Protein AF-A0A3C0UG74-F1 (afdb_monomer_lite)

pLDDT: mean 77.61, std 18.74, range [31.56, 97.44]

Radius of gyration: 21.53 Å; chains: 1; bounding box: 49×61×57 Å

Sequence (161 aa):
MKISTVIVLLLIVCTFPVYAVTPINEAVIKDAQTYGTAHNQMDVAEFLAPWTAYEEKAAKITDSAEKAYLYTPYLLIAVDAREKSQAKKPVKVGDSEKILSDYAGYLSFSVTLYGDTPQFADKISAVIKQGNKDIFARDLNSAAAERISAAGNSNKPLYMT

Secondary structure (DSSP, 8-state):
-HHHHHHHHHHHHTTS---S-PPP-HHHHHHHHHHHHHTTTS-HHHHHGGGEEEPTT-SS--TTS-EEEEE-HHHHHHHHHHHHHHTTPPP-HHHHHHHHHHTTT--EEEEE---SSTTGGGG---EEEETTEEEE-S----TT-------S--S--S---

Foldseek 3Di:
DVVVVVVVVVVVVVPDPPPPDDPDDLVLLVVLLVLLLVCLVPDPCVSQVVQKDFDPPPPDPDPQTKIKGWDDLSNQSSPVSSVCNNVVHDRDSVVSVVSCVVCPPHTDMDTDDDDPDPCPVVPDFDWDDDPPDTHGDPDPPVPPPPVPPPDDDPDDPPPDD

Structure (mmCIF, N/CA/C/O backbone):
data_AF-A0A3C0UG74-F1
#
_entry.id   AF-A0A3C0UG74-F1
#
loop_
_atom_site.group_PDB
_atom_site.id
_atom_site.type_symbol
_atom_site.label_atom_id
_atom_site.label_alt_id
_atom_site.label_comp_id
_atom_site.label_asym_id
_atom_site.label_entity_id
_atom_site.label_seq_id
_atom_site.pdbx_PDB_ins_code
_atom_site.Cartn_x
_atom_site.Cartn_y
_atom_site.Cartn_z
_atom_site.occupancy
_atom_site.B_iso_or_equiv
_atom_site.auth_seq_id
_atom_site.auth_comp_id
_atom_site.auth_asym_id
_atom_site.auth_atom_id
_atom_site.pdbx_PDB_model_num
ATOM 1 N N . MET A 1 1 ? 8.383 -39.532 30.932 1.00 57.81 1 MET A N 1
ATOM 2 C CA . MET A 1 1 ? 7.034 -39.014 30.594 1.00 57.81 1 MET A CA 1
ATOM 3 C C . MET A 1 1 ? 7.007 -37.530 30.220 1.00 57.81 1 MET A C 1
ATOM 5 O O . MET A 1 1 ? 6.343 -37.219 29.252 1.00 57.81 1 MET A O 1
ATOM 9 N N . LYS A 1 2 ? 7.750 -36.623 30.879 1.00 66.88 2 LYS A N 1
ATOM 10 C CA . LYS A 1 2 ? 7.650 -35.163 30.635 1.00 66.88 2 LYS A CA 1
ATOM 11 C C . LYS A 1 2 ? 8.049 -34.689 29.222 1.00 66.88 2 LYS A C 1
ATOM 13 O O . LYS A 1 2 ? 7.384 -33.828 28.670 1.00 66.88 2 LYS A O 1
ATOM 18 N N . ILE A 1 3 ? 9.089 -35.270 28.617 1.00 77.19 3 ILE A N 1
ATOM 19 C CA . ILE A 1 3 ? 9.592 -34.840 27.293 1.00 77.19 3 ILE A CA 1
ATOM 20 C C . ILE A 1 3 ? 8.645 -35.264 26.163 1.00 77.19 3 ILE A C 1
ATOM 22 O O . ILE A 1 3 ? 8.379 -34.496 25.246 1.00 77.19 3 ILE A O 1
ATOM 26 N N . SER A 1 4 ? 8.081 -36.469 26.258 1.00 76.12 4 SER A N 1
ATOM 27 C CA . SER A 1 4 ? 7.169 -36.998 25.240 1.00 76.12 4 SER A CA 1
ATOM 28 C C . SER A 1 4 ? 5.865 -36.191 25.177 1.00 76.12 4 SER A C 1
ATOM 30 O O . SER A 1 4 ? 5.382 -35.903 24.089 1.00 76.12 4 SER A O 1
ATOM 32 N N . THR A 1 5 ? 5.361 -35.708 26.319 1.00 81.50 5 THR A N 1
ATOM 33 C CA . THR A 1 5 ? 4.197 -34.808 26.366 1.00 81.50 5 THR A CA 1
ATOM 34 C C . THR A 1 5 ? 4.482 -33.446 25.725 1.00 81.50 5 THR A C 1
ATOM 36 O O . THR A 1 5 ? 3.631 -32.928 25.012 1.00 81.50 5 THR A O 1
ATOM 39 N N . VAL A 1 6 ? 5.683 -32.886 25.917 1.00 83.62 6 VAL A N 1
ATOM 40 C CA . VAL A 1 6 ? 6.087 -31.607 25.300 1.00 83.62 6 VAL A CA 1
ATOM 41 C C . VAL A 1 6 ? 6.221 -31.737 23.781 1.00 83.62 6 VAL A C 1
ATOM 43 O O . VAL A 1 6 ? 5.768 -30.858 23.055 1.00 83.62 6 VAL A O 1
ATOM 46 N N . ILE A 1 7 ? 6.779 -32.848 23.290 1.00 85.50 7 ILE A N 1
ATOM 47 C CA . ILE A 1 7 ? 6.923 -33.110 21.849 1.00 85.50 7 ILE A CA 1
ATOM 48 C C . ILE A 1 7 ? 5.554 -33.257 21.177 1.00 85.50 7 ILE A C 1
ATOM 50 O O . ILE A 1 7 ? 5.331 -32.688 20.111 1.00 85.50 7 ILE A O 1
ATOM 54 N N . VAL A 1 8 ? 4.621 -33.973 21.812 1.00 84.75 8 VAL A N 1
ATOM 55 C CA . VAL A 1 8 ? 3.249 -34.118 21.299 1.00 84.75 8 VAL A CA 1
ATOM 56 C C . VAL A 1 8 ? 2.523 -32.770 21.287 1.00 84.75 8 VAL A C 1
ATOM 58 O O . VAL A 1 8 ? 1.864 -32.449 20.303 1.00 84.75 8 VAL A O 1
ATOM 61 N N . LEU A 1 9 ? 2.690 -31.946 22.328 1.00 82.81 9 LEU A N 1
ATOM 62 C CA . LEU A 1 9 ? 2.105 -30.603 22.373 1.00 82.81 9 LEU A CA 1
ATOM 63 C C . LEU A 1 9 ? 2.667 -29.698 21.260 1.00 82.81 9 LEU A C 1
ATOM 65 O O . LEU A 1 9 ? 1.908 -28.990 20.605 1.00 82.81 9 LEU A O 1
ATOM 69 N N . LEU A 1 10 ? 3.979 -29.757 21.011 1.00 82.00 10 LEU A N 1
ATOM 70 C CA . LEU A 1 10 ? 4.646 -28.983 19.961 1.00 82.00 10 LEU A CA 1
ATOM 71 C C . LEU A 1 10 ? 4.169 -29.399 18.560 1.00 82.00 10 LEU A C 1
ATOM 73 O O . LEU A 1 10 ? 3.851 -28.542 17.741 1.00 82.00 10 LEU A O 1
ATOM 77 N N . LEU A 1 11 ? 4.051 -30.706 18.306 1.00 81.06 11 LEU A N 1
ATOM 78 C CA . LEU A 1 11 ? 3.531 -31.244 17.045 1.00 81.06 11 LEU A CA 1
ATOM 79 C C . LEU A 1 11 ? 2.089 -30.801 16.779 1.00 81.06 11 LEU A C 1
ATOM 81 O O . LEU A 1 11 ? 1.765 -30.454 15.648 1.00 81.06 11 LEU A O 1
ATOM 85 N N . ILE A 1 12 ? 1.243 -30.748 17.812 1.00 80.19 12 ILE A N 1
ATOM 86 C CA . ILE A 1 12 ? -0.136 -30.259 17.682 1.00 80.19 12 ILE A CA 1
ATOM 87 C C . ILE A 1 12 ? -0.142 -28.772 17.295 1.00 80.19 12 ILE A C 1
ATOM 89 O O . ILE A 1 12 ? -0.834 -28.395 16.351 1.00 80.19 12 ILE A O 1
ATOM 93 N N . VAL A 1 13 ? 0.682 -27.937 17.939 1.00 75.88 13 VAL A N 1
ATOM 94 C CA . VAL A 1 13 ? 0.769 -26.496 17.628 1.00 75.88 13 VAL A CA 1
ATOM 95 C C . VAL A 1 13 ? 1.290 -26.242 16.205 1.00 75.88 13 VAL A C 1
ATOM 97 O O . VAL A 1 13 ? 0.803 -25.336 15.533 1.00 75.88 13 VAL A O 1
ATOM 100 N N . CYS A 1 14 ? 2.206 -27.072 15.698 1.00 72.69 14 CYS A N 1
ATOM 101 C CA . CYS A 1 14 ? 2.751 -26.950 14.340 1.00 72.69 14 CYS A CA 1
ATOM 102 C C . CYS A 1 14 ? 1.798 -27.401 13.215 1.00 72.69 14 CYS A C 1
ATOM 104 O O . CYS A 1 14 ? 2.123 -27.204 12.047 1.00 72.69 14 CYS A O 1
ATOM 106 N N . THR A 1 15 ? 0.648 -28.009 13.534 1.00 74.06 15 THR A N 1
ATOM 107 C CA . THR A 1 15 ? -0.313 -28.508 12.526 1.00 74.06 15 THR A CA 1
ATOM 108 C C . THR A 1 15 ? -1.518 -27.600 12.299 1.00 74.06 15 THR A C 1
ATOM 110 O O . THR A 1 15 ? -2.303 -27.856 11.386 1.00 74.06 15 THR A O 1
ATOM 113 N N . PHE A 1 16 ? -1.680 -26.531 13.087 1.00 67.06 16 PHE A N 1
ATOM 114 C CA . PHE A 1 16 ? -2.776 -25.597 12.854 1.00 67.06 16 PHE A CA 1
ATOM 115 C C . PHE A 1 16 ? -2.534 -24.811 11.560 1.00 67.06 16 PHE A C 1
ATOM 117 O O . PHE A 1 16 ? -1.477 -24.190 11.417 1.00 67.06 16 PHE A O 1
ATOM 124 N N . PRO A 1 17 ? -3.498 -24.795 10.620 1.00 57.47 17 PRO A N 1
ATOM 125 C CA . PRO A 1 17 ? -3.407 -23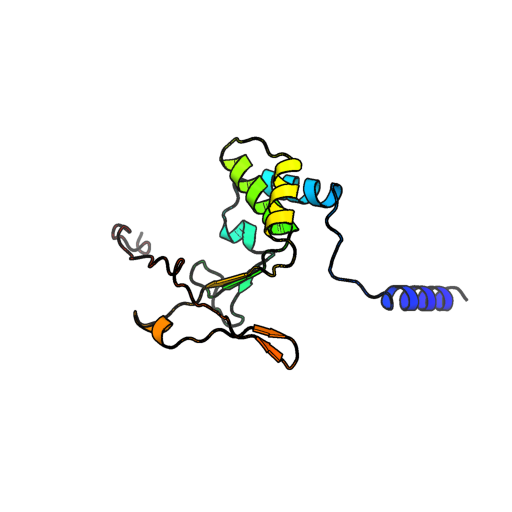.926 9.462 1.00 57.47 17 PRO A CA 1
ATOM 126 C C . PRO A 1 17 ? -3.407 -22.475 9.948 1.00 57.47 17 PRO A C 1
ATOM 128 O O . PRO A 1 17 ? -4.413 -21.966 10.444 1.00 57.47 17 PRO A O 1
ATOM 131 N N . VAL A 1 18 ? -2.266 -21.801 9.813 1.00 54.06 18 VAL A N 1
ATOM 132 C CA . VAL A 1 18 ? -2.198 -20.345 9.919 1.00 54.06 18 VAL A CA 1
ATOM 133 C C . VAL A 1 18 ? -2.853 -19.798 8.662 1.00 54.06 18 VAL A C 1
ATOM 135 O O . VAL A 1 18 ? -2.254 -19.752 7.588 1.00 54.06 18 VAL A O 1
ATOM 138 N N . TYR A 1 19 ? -4.120 -19.415 8.779 1.00 49.75 19 TYR A N 1
ATOM 139 C CA . TYR A 1 19 ? -4.751 -18.601 7.756 1.00 49.75 19 TYR A CA 1
ATOM 140 C C . TYR A 1 19 ? -4.086 -17.225 7.795 1.00 49.75 19 TYR A C 1
ATOM 142 O O . TYR A 1 19 ? -4.219 -16.490 8.769 1.00 49.75 19 TYR A O 1
ATOM 150 N N . ALA A 1 20 ? -3.374 -16.866 6.727 1.00 53.78 20 ALA A N 1
ATOM 151 C CA . ALA A 1 20 ? -2.719 -15.564 6.574 1.00 53.78 20 ALA A CA 1
ATOM 152 C C . ALA A 1 20 ? -3.711 -14.396 6.368 1.00 53.78 20 ALA A C 1
ATOM 154 O O . ALA A 1 20 ? -3.316 -13.303 5.973 1.00 53.78 20 ALA A O 1
ATOM 155 N N . VAL A 1 21 ? -5.006 -14.621 6.608 1.00 55.06 21 VAL A N 1
ATOM 156 C CA . VAL A 1 21 ? -6.061 -13.621 6.458 1.00 55.06 21 VAL A CA 1
ATOM 157 C C . VAL A 1 21 ? -6.658 -13.385 7.835 1.00 55.06 21 VAL A C 1
ATOM 159 O O . VAL A 1 21 ? -7.547 -14.109 8.281 1.00 55.06 21 VAL A O 1
ATOM 162 N N . THR A 1 22 ? -6.121 -12.394 8.544 1.00 56.72 22 THR A N 1
ATOM 163 C CA . THR A 1 22 ? -6.740 -11.935 9.788 1.00 56.72 22 THR A CA 1
ATOM 164 C C . THR A 1 22 ? -8.053 -11.231 9.419 1.00 56.72 22 THR A C 1
ATOM 166 O O . THR A 1 22 ? -8.079 -10.445 8.464 1.00 56.72 22 THR A O 1
ATOM 169 N N . PRO A 1 23 ? -9.171 -11.528 10.102 1.00 68.44 23 PRO A N 1
ATOM 170 C CA . PRO A 1 23 ? -10.401 -10.788 9.883 1.00 68.44 23 PRO A CA 1
ATOM 171 C C . PRO A 1 23 ? -10.186 -9.338 10.320 1.00 68.44 23 PRO A C 1
ATOM 173 O O . PRO A 1 23 ? -9.780 -9.074 11.454 1.00 68.44 23 PRO A O 1
ATOM 176 N N . ILE A 1 24 ? -10.477 -8.394 9.424 1.00 79.12 24 ILE A N 1
ATOM 177 C CA . ILE A 1 24 ? -10.421 -6.973 9.756 1.00 79.12 24 ILE A CA 1
ATOM 178 C C . ILE A 1 24 ? -11.548 -6.661 10.736 1.00 79.12 24 ILE A C 1
ATOM 180 O O . ILE A 1 24 ? -12.727 -6.811 10.426 1.00 79.12 24 ILE A O 1
ATOM 184 N N . ASN A 1 25 ? -11.161 -6.256 11.940 1.00 86.88 25 ASN A N 1
ATOM 185 C CA . ASN A 1 25 ? -12.052 -5.851 13.018 1.00 86.88 25 ASN A CA 1
ATOM 186 C C . ASN A 1 25 ? -11.601 -4.496 13.579 1.00 86.88 25 ASN A C 1
ATOM 188 O O . ASN A 1 25 ? -10.545 -3.980 13.212 1.00 86.88 25 ASN A O 1
ATOM 192 N N . GLU A 1 26 ? -12.385 -3.924 14.491 1.00 89.69 26 GLU A N 1
ATOM 193 C CA . GLU A 1 26 ? -12.109 -2.597 15.054 1.00 89.69 26 GLU A CA 1
ATOM 194 C C . GLU A 1 26 ? -10.717 -2.486 15.703 1.00 89.69 26 GLU A C 1
ATOM 196 O O . GLU A 1 26 ? -10.069 -1.446 15.595 1.00 89.69 26 GLU A O 1
ATOM 201 N N . ALA A 1 27 ? -10.223 -3.553 16.340 1.00 90.94 27 ALA A N 1
ATOM 202 C CA . ALA A 1 27 ? -8.894 -3.552 16.948 1.00 90.94 27 ALA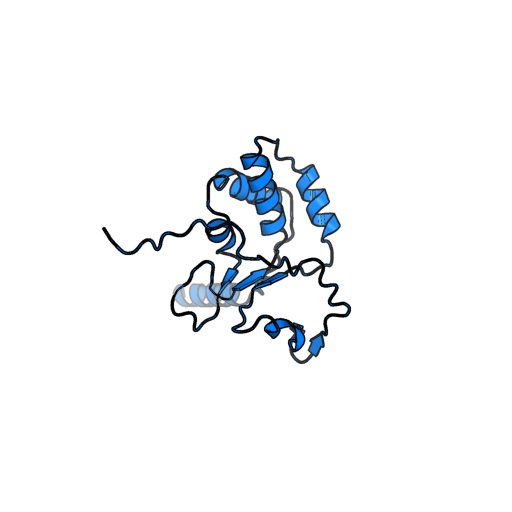 A CA 1
ATOM 203 C C . ALA A 1 27 ? -7.790 -3.446 15.885 1.00 90.94 27 ALA A C 1
ATOM 205 O O . ALA A 1 27 ? -6.884 -2.631 16.034 1.00 90.94 27 ALA A O 1
ATOM 206 N N . VAL A 1 28 ? -7.904 -4.201 14.787 1.00 90.62 28 VAL A N 1
ATOM 207 C CA . VAL A 1 28 ? -6.966 -4.122 13.653 1.00 90.62 28 VAL A CA 1
ATOM 208 C C . VAL A 1 28 ? -7.039 -2.754 12.971 1.00 90.62 28 VAL A C 1
ATOM 210 O O . VAL A 1 28 ? -6.008 -2.199 12.604 1.00 90.62 28 VAL A O 1
ATOM 213 N N . ILE A 1 29 ? -8.240 -2.178 12.843 1.00 93.50 29 ILE A N 1
ATOM 214 C CA . ILE A 1 29 ? -8.423 -0.828 12.293 1.00 93.50 29 ILE A CA 1
ATOM 215 C C . ILE A 1 29 ? -7.688 0.203 13.154 1.00 93.50 29 ILE A C 1
ATOM 217 O O . ILE A 1 29 ? -6.916 1.005 12.631 1.00 93.50 29 ILE A O 1
ATOM 221 N N . LYS A 1 30 ? -7.896 0.173 14.475 1.00 94.94 30 LYS A N 1
ATOM 222 C CA . LYS A 1 30 ? -7.234 1.090 15.415 1.00 94.94 30 LYS A CA 1
ATOM 223 C C . LYS A 1 30 ? -5.720 0.916 15.420 1.00 94.94 30 LYS A C 1
ATOM 225 O O . LYS A 1 30 ? -5.000 1.910 15.494 1.00 94.94 30 LYS A O 1
ATOM 230 N N . ASP A 1 31 ? -5.242 -0.320 15.326 1.00 95.50 31 ASP A N 1
ATOM 231 C CA . ASP A 1 31 ? -3.813 -0.610 15.240 1.00 95.50 31 ASP A CA 1
ATOM 232 C C . ASP A 1 31 ? -3.201 -0.021 13.960 1.00 95.50 31 ASP A C 1
ATOM 234 O O . ASP A 1 31 ? -2.251 0.755 14.037 1.00 95.50 31 ASP A O 1
ATOM 238 N N . ALA A 1 32 ? -3.820 -0.258 12.799 1.00 95.38 32 ALA A N 1
ATOM 239 C CA . ALA A 1 32 ? -3.385 0.316 11.526 1.00 95.38 32 ALA A CA 1
ATOM 240 C C . ALA A 1 32 ? -3.397 1.855 11.539 1.00 95.38 32 ALA A C 1
ATOM 242 O O . ALA A 1 32 ? -2.451 2.498 11.079 1.00 95.38 32 ALA A O 1
ATOM 243 N N . GLN A 1 33 ? -4.438 2.463 12.117 1.00 97.25 33 GLN A N 1
ATOM 244 C CA . GLN A 1 33 ? -4.511 3.915 12.297 1.00 97.25 33 GLN A CA 1
ATOM 245 C C . GLN A 1 33 ? -3.391 4.441 13.199 1.00 97.25 33 GLN A C 1
ATOM 247 O O . GLN A 1 33 ? -2.784 5.474 12.900 1.00 97.25 33 GLN A O 1
ATOM 252 N N . THR A 1 34 ? -3.110 3.732 14.294 1.00 97.44 34 THR A N 1
ATOM 253 C CA . THR A 1 34 ? -2.031 4.068 15.231 1.00 97.44 34 THR A CA 1
ATOM 254 C C . THR A 1 34 ? -0.682 3.993 14.531 1.00 97.44 34 THR A C 1
ATOM 256 O O . THR A 1 34 ? 0.094 4.945 14.608 1.00 97.44 34 THR A O 1
ATOM 259 N N . TYR A 1 35 ? -0.436 2.916 13.783 1.00 97.31 35 TYR A N 1
ATOM 260 C CA . TYR A 1 35 ? 0.773 2.743 12.990 1.00 97.31 35 TYR A CA 1
ATOM 261 C C . TYR A 1 35 ? 0.955 3.887 11.985 1.00 97.31 35 TYR A C 1
ATOM 263 O O . TYR A 1 35 ? 1.999 4.538 11.986 1.00 97.31 35 TYR A O 1
ATOM 271 N N . GLY A 1 36 ? -0.069 4.197 11.183 1.00 96.81 36 GLY A N 1
ATOM 272 C CA . GLY A 1 36 ? -0.018 5.294 10.212 1.00 96.81 36 GLY A CA 1
ATOM 273 C C . GLY A 1 36 ? 0.244 6.657 10.856 1.00 96.81 36 GLY A C 1
ATOM 274 O O . GLY A 1 36 ? 1.091 7.425 10.402 1.00 96.81 36 GLY A O 1
ATOM 275 N N . THR A 1 37 ? -0.438 6.938 11.968 1.00 97.31 37 THR A N 1
ATOM 276 C CA . THR A 1 37 ? -0.294 8.200 12.709 1.00 97.31 37 THR A CA 1
ATOM 277 C C . THR A 1 37 ? 1.101 8.347 13.319 1.00 97.31 37 THR A C 1
ATOM 279 O O . THR A 1 37 ? 1.674 9.434 13.251 1.00 97.31 37 THR A O 1
ATOM 282 N N . ALA A 1 38 ? 1.655 7.274 13.892 1.00 97.38 38 ALA A N 1
ATOM 283 C CA . ALA A 1 38 ? 2.973 7.276 14.527 1.00 97.38 38 ALA A CA 1
ATOM 284 C C . ALA A 1 38 ? 4.119 7.482 13.524 1.00 97.38 38 ALA A C 1
ATOM 286 O O . ALA A 1 38 ? 5.133 8.084 13.866 1.00 97.38 38 ALA A O 1
ATOM 287 N N . HIS A 1 39 ? 3.938 7.038 12.278 1.00 97.31 39 HIS A N 1
ATOM 288 C CA . HIS A 1 39 ? 4.937 7.146 11.212 1.00 97.31 39 HIS A CA 1
ATOM 289 C C . HIS A 1 39 ? 4.611 8.267 10.210 1.00 97.31 39 HIS A C 1
ATOM 291 O O . HIS A 1 39 ? 5.057 8.244 9.064 1.00 97.31 39 HIS A O 1
ATOM 297 N N . ASN A 1 40 ? 3.852 9.284 10.630 1.00 95.81 40 ASN A N 1
ATOM 298 C CA . ASN A 1 40 ? 3.442 10.384 9.758 1.00 95.81 40 ASN A CA 1
ATOM 299 C C . ASN A 1 40 ? 4.609 11.238 9.229 1.00 95.81 40 ASN A C 1
ATOM 301 O O . ASN A 1 40 ? 4.432 11.921 8.235 1.00 95.81 40 ASN A O 1
ATOM 305 N N . GLN A 1 41 ? 5.799 11.215 9.829 1.00 95.38 41 GLN A N 1
ATOM 306 C CA . GLN A 1 41 ? 6.969 11.936 9.301 1.00 95.38 41 GLN A CA 1
ATOM 307 C C . GLN A 1 41 ? 7.933 11.035 8.519 1.00 95.38 41 GLN A C 1
ATOM 309 O O . GLN A 1 41 ? 8.897 11.538 7.952 1.00 95.38 41 GLN A O 1
ATOM 314 N N . MET A 1 42 ? 7.695 9.721 8.498 1.00 94.00 42 MET A N 1
ATOM 315 C CA . MET A 1 42 ? 8.532 8.765 7.774 1.00 94.00 42 MET A CA 1
ATOM 316 C C . MET A 1 42 ? 8.426 9.012 6.271 1.00 94.00 42 MET A C 1
ATOM 318 O O . MET A 1 42 ? 7.344 9.363 5.791 1.00 94.00 42 MET A O 1
ATOM 322 N N . ASP A 1 43 ? 9.510 8.813 5.523 1.00 90.69 43 ASP A N 1
ATOM 323 C CA . ASP A 1 43 ? 9.448 8.862 4.063 1.00 90.69 43 ASP A CA 1
ATOM 324 C C . ASP A 1 43 ? 8.464 7.807 3.515 1.00 90.69 43 ASP A C 1
ATOM 326 O O . ASP A 1 43 ? 8.230 6.768 4.133 1.00 90.69 43 ASP A O 1
ATOM 330 N N . VAL A 1 44 ? 7.838 8.078 2.365 1.00 87.56 44 VAL A N 1
ATOM 331 C CA . VAL A 1 44 ? 6.838 7.161 1.791 1.00 87.56 44 VAL A CA 1
ATOM 332 C C . VAL A 1 44 ? 7.462 5.810 1.437 1.00 87.56 44 VAL A C 1
ATOM 334 O O . VAL A 1 44 ? 6.840 4.779 1.693 1.00 87.56 44 VAL A O 1
ATOM 337 N N . ALA A 1 45 ? 8.676 5.787 0.881 1.00 84.56 45 ALA A N 1
ATOM 338 C CA . ALA A 1 45 ? 9.335 4.538 0.516 1.00 84.56 45 ALA A CA 1
ATOM 339 C C . ALA A 1 45 ? 9.667 3.703 1.760 1.00 84.56 45 ALA A C 1
ATOM 341 O O . ALA A 1 45 ? 9.432 2.496 1.766 1.00 84.56 45 ALA A O 1
ATOM 342 N N . GLU A 1 46 ? 10.136 4.348 2.830 1.00 88.56 46 GLU A N 1
ATOM 343 C CA . GLU A 1 46 ? 10.420 3.687 4.108 1.00 88.56 46 GLU A CA 1
ATOM 344 C C . GLU A 1 46 ? 9.140 3.154 4.771 1.00 88.56 46 GLU A C 1
ATOM 346 O O . GLU A 1 46 ? 9.107 2.014 5.234 1.00 88.56 46 GLU A O 1
ATOM 351 N N . PHE A 1 47 ? 8.051 3.925 4.730 1.00 92.75 47 PHE A N 1
ATOM 352 C CA . PHE A 1 47 ? 6.754 3.513 5.270 1.00 92.75 47 PHE A CA 1
ATOM 353 C C . PHE A 1 47 ? 6.169 2.295 4.542 1.00 92.75 47 PHE A C 1
ATOM 355 O O . PHE A 1 47 ? 5.579 1.415 5.167 1.00 92.75 47 PHE A O 1
ATOM 362 N N . LEU A 1 48 ? 6.331 2.230 3.218 1.00 90.50 48 LEU A N 1
ATOM 363 C CA . LEU A 1 48 ? 5.831 1.125 2.397 1.00 90.50 48 LEU A CA 1
ATOM 364 C C . LEU A 1 48 ? 6.767 -0.090 2.375 1.00 90.50 48 LEU A C 1
ATOM 366 O O . LEU A 1 48 ? 6.347 -1.161 1.927 1.00 90.50 48 LEU A O 1
ATOM 370 N N . ALA A 1 49 ? 8.008 0.042 2.852 1.00 87.94 49 ALA A N 1
ATOM 371 C CA . ALA A 1 49 ? 9.028 -1.001 2.765 1.00 87.94 49 ALA A CA 1
ATOM 372 C C . ALA A 1 49 ? 8.567 -2.381 3.285 1.00 87.94 49 ALA A C 1
ATOM 374 O O . ALA A 1 49 ? 8.824 -3.366 2.591 1.00 87.94 49 ALA A O 1
ATOM 375 N N . PRO A 1 50 ? 7.819 -2.508 4.406 1.00 89.38 50 PRO A N 1
ATOM 376 C CA . PRO A 1 50 ? 7.355 -3.815 4.889 1.00 89.38 50 PRO A CA 1
ATOM 377 C C . PRO A 1 50 ? 6.392 -4.543 3.938 1.00 89.38 50 PRO A C 1
ATOM 379 O O . PRO A 1 50 ? 6.247 -5.761 4.023 1.00 89.38 50 PRO A O 1
ATOM 382 N N . TRP A 1 51 ? 5.732 -3.810 3.039 1.00 91.19 51 TRP A N 1
ATOM 383 C CA . TRP A 1 51 ? 4.795 -4.343 2.043 1.00 91.19 51 TRP A CA 1
ATOM 384 C C . TRP A 1 51 ? 5.360 -4.319 0.620 1.00 91.19 51 TRP A C 1
ATOM 386 O O . TRP A 1 51 ? 4.626 -4.598 -0.331 1.00 91.19 51 TRP A O 1
ATOM 396 N N . THR A 1 52 ? 6.644 -3.987 0.474 1.00 88.88 52 THR A N 1
ATOM 397 C CA . THR A 1 52 ? 7.318 -3.850 -0.815 1.00 88.88 52 THR A CA 1
ATOM 398 C C . THR A 1 52 ? 8.271 -5.017 -1.048 1.00 88.88 52 THR A C 1
ATOM 400 O O . THR A 1 52 ? 9.177 -5.278 -0.262 1.00 88.88 52 THR A O 1
ATOM 403 N N . ALA A 1 53 ? 8.081 -5.706 -2.168 1.00 88.06 53 ALA A N 1
ATOM 404 C CA . ALA A 1 53 ? 9.039 -6.638 -2.733 1.00 88.06 53 ALA A CA 1
ATOM 405 C C . ALA A 1 53 ? 9.897 -5.901 -3.766 1.00 88.06 53 ALA A C 1
ATOM 407 O O . ALA A 1 53 ? 9.372 -5.320 -4.717 1.00 88.06 53 ALA A O 1
ATOM 408 N N . TYR A 1 54 ? 11.212 -5.934 -3.582 1.00 86.44 54 TYR A N 1
ATOM 409 C CA . TYR A 1 54 ? 12.175 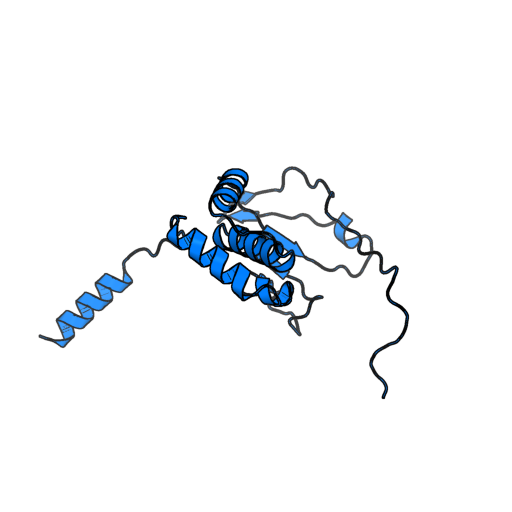-5.395 -4.541 1.00 86.44 54 TYR A CA 1
ATOM 410 C C . TYR A 1 54 ? 12.668 -6.494 -5.480 1.00 86.44 54 TYR A C 1
ATOM 412 O O . TYR A 1 54 ? 12.613 -7.680 -5.141 1.00 86.44 54 TYR A O 1
ATOM 420 N N . GLU A 1 55 ? 13.167 -6.102 -6.650 1.00 82.94 55 GLU A N 1
ATOM 421 C CA . GLU A 1 55 ? 13.880 -7.016 -7.539 1.00 82.94 55 GLU A CA 1
ATOM 422 C C . GLU A 1 55 ? 15.026 -7.716 -6.786 1.00 82.94 55 GLU A C 1
ATOM 424 O O . GLU A 1 55 ? 15.911 -7.073 -6.224 1.00 82.94 55 GLU A O 1
ATOM 429 N N . GLU A 1 56 ? 15.031 -9.051 -6.800 1.00 76.19 56 GLU A N 1
ATOM 430 C CA . GLU A 1 56 ? 16.004 -9.879 -6.069 1.00 76.19 56 GLU A CA 1
ATOM 431 C C . GLU A 1 56 ? 17.459 -9.576 -6.462 1.00 76.19 56 GLU A C 1
ATOM 433 O O . GLU A 1 56 ? 18.373 -9.680 -5.647 1.00 76.19 56 GLU A O 1
ATOM 438 N N . LYS A 1 57 ? 17.674 -9.189 -7.724 1.00 76.19 57 LYS A N 1
ATOM 439 C CA . LYS A 1 57 ? 18.997 -8.907 -8.291 1.00 76.19 57 LYS A CA 1
ATOM 440 C C . LYS A 1 57 ? 19.376 -7.429 -8.241 1.00 76.19 57 LYS A C 1
ATOM 442 O O . LYS A 1 57 ? 20.444 -7.073 -8.746 1.00 76.19 57 LYS A O 1
ATOM 447 N N . ALA A 1 58 ? 18.550 -6.579 -7.629 1.00 74.6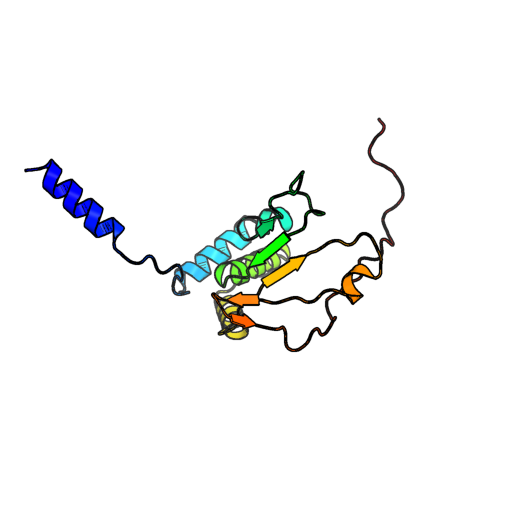9 58 ALA A N 1
ATOM 448 C CA . ALA A 1 58 ? 18.868 -5.169 -7.489 1.00 74.69 58 ALA A CA 1
ATOM 449 C C . ALA A 1 58 ? 20.181 -5.006 -6.711 1.00 74.69 58 ALA A C 1
ATOM 451 O O . ALA A 1 58 ? 20.316 -5.441 -5.568 1.00 74.69 58 ALA A O 1
ATOM 452 N N . ALA A 1 59 ? 21.159 -4.334 -7.322 1.00 73.81 59 ALA A N 1
ATOM 453 C CA . ALA A 1 59 ? 22.453 -4.094 -6.685 1.00 73.81 59 ALA A CA 1
ATOM 454 C C . ALA A 1 59 ? 22.324 -3.250 -5.403 1.00 73.81 59 ALA A C 1
ATOM 456 O O . ALA A 1 59 ? 23.160 -3.357 -4.503 1.00 73.81 59 ALA A O 1
ATOM 457 N N . LYS A 1 60 ? 21.295 -2.393 -5.333 1.00 75.69 60 LYS A N 1
ATOM 458 C CA . LYS A 1 60 ? 20.922 -1.588 -4.166 1.00 75.69 60 LYS A CA 1
ATOM 459 C C . LYS A 1 60 ? 19.410 -1.367 -4.149 1.00 75.69 60 LYS A C 1
ATOM 461 O O . LYS A 1 60 ? 18.812 -1.142 -5.197 1.00 75.69 60 LYS A O 1
ATOM 466 N N . ILE A 1 61 ? 18.825 -1.361 -2.954 1.00 77.75 61 ILE A N 1
ATOM 467 C CA . ILE A 1 61 ? 17.434 -0.956 -2.732 1.00 77.75 61 ILE A CA 1
ATOM 468 C C . ILE A 1 61 ? 17.402 0.576 -2.700 1.00 77.75 61 ILE A C 1
ATOM 470 O O . ILE A 1 61 ? 17.765 1.194 -1.701 1.00 77.75 61 ILE A O 1
ATOM 474 N N . THR A 1 62 ? 17.050 1.184 -3.828 1.00 72.88 62 THR A N 1
ATOM 475 C CA . THR A 1 62 ? 16.912 2.638 -4.002 1.00 72.88 62 THR A CA 1
ATOM 476 C C . THR A 1 62 ? 15.539 2.964 -4.586 1.00 72.88 62 THR A C 1
ATOM 478 O O . THR A 1 62 ? 14.804 2.070 -5.002 1.00 72.88 62 THR A O 1
ATOM 481 N N . ASP A 1 63 ? 15.191 4.249 -4.680 1.00 68.62 63 ASP A N 1
ATOM 482 C CA . ASP A 1 63 ? 13.927 4.672 -5.301 1.00 68.62 63 ASP A CA 1
ATOM 483 C C . ASP A 1 63 ? 13.796 4.262 -6.769 1.00 68.62 63 ASP A C 1
ATOM 485 O O . ASP A 1 63 ? 12.682 4.104 -7.256 1.00 68.62 63 ASP A O 1
ATOM 489 N N . SER A 1 64 ? 14.930 4.063 -7.443 1.00 74.19 64 SER A N 1
ATOM 490 C CA . SER A 1 64 ? 15.041 3.593 -8.824 1.00 74.19 64 SER A CA 1
ATOM 491 C C . SER A 1 64 ? 15.085 2.068 -8.959 1.00 74.19 64 SER A C 1
ATOM 493 O O . SER A 1 64 ? 15.311 1.572 -10.060 1.00 74.19 64 SER A O 1
ATOM 495 N N . ALA A 1 65 ? 14.968 1.322 -7.859 1.00 82.38 65 ALA A N 1
ATOM 496 C CA . ALA A 1 65 ? 14.878 -0.128 -7.921 1.00 82.38 65 ALA A CA 1
ATOM 497 C C . ALA A 1 65 ? 13.473 -0.534 -8.371 1.00 82.38 65 ALA A C 1
ATOM 499 O O . ALA A 1 65 ? 12.470 0.025 -7.913 1.00 82.38 65 ALA A O 1
ATOM 500 N N . GLU A 1 66 ? 13.405 -1.529 -9.250 1.00 86.75 66 GLU A N 1
ATOM 501 C CA . GLU A 1 66 ? 12.135 -2.149 -9.598 1.00 86.75 66 GLU A CA 1
ATOM 502 C C . GLU A 1 66 ? 11.508 -2.767 -8.351 1.00 86.75 66 GLU A C 1
ATOM 504 O O . GLU A 1 66 ? 12.181 -3.385 -7.513 1.00 86.75 66 GLU A O 1
ATOM 509 N N . LYS A 1 67 ? 10.204 -2.549 -8.205 1.00 88.69 67 LYS A N 1
ATOM 510 C CA . LYS A 1 67 ? 9.488 -2.908 -6.987 1.00 88.69 67 LYS A CA 1
ATOM 511 C C . LYS A 1 67 ? 8.031 -3.213 -7.261 1.00 88.69 67 LYS A C 1
ATOM 513 O O . LYS A 1 67 ? 7.415 -2.647 -8.162 1.00 88.69 67 LYS A O 1
ATOM 518 N N . ALA A 1 68 ? 7.476 -4.075 -6.429 1.00 88.62 68 ALA A N 1
ATOM 519 C CA . ALA A 1 68 ? 6.056 -4.351 -6.359 1.00 88.62 68 ALA A CA 1
ATOM 520 C C . ALA A 1 68 ? 5.595 -4.231 -4.910 1.00 88.62 68 ALA A C 1
ATOM 522 O O . ALA A 1 68 ? 6.301 -4.658 -4.002 1.00 88.62 68 ALA A O 1
ATOM 523 N N . TYR A 1 69 ? 4.407 -3.691 -4.673 1.00 88.44 69 TYR A N 1
ATOM 524 C CA . TYR A 1 69 ? 3.815 -3.692 -3.337 1.00 88.44 69 TYR A CA 1
ATOM 525 C C . TYR A 1 69 ? 2.337 -4.049 -3.382 1.00 88.44 69 TYR A C 1
ATOM 527 O O . TYR A 1 69 ? 1.625 -3.759 -4.347 1.00 88.44 69 TYR A O 1
ATOM 535 N N . LEU A 1 70 ? 1.894 -4.715 -2.317 1.00 86.38 70 LEU A N 1
ATOM 536 C CA . LEU A 1 70 ? 0.541 -5.232 -2.172 1.00 86.38 70 LEU A CA 1
ATOM 537 C C . LEU A 1 70 ? -0.252 -4.371 -1.187 1.00 86.38 70 LEU A C 1
ATOM 539 O O . LEU A 1 70 ? 0.124 -4.233 -0.022 1.00 86.38 70 LEU A O 1
ATOM 543 N N . TYR A 1 71 ? -1.398 -3.857 -1.629 1.00 87.50 71 TYR A N 1
ATOM 544 C CA . TYR A 1 71 ? -2.304 -3.107 -0.770 1.00 87.50 71 TYR A CA 1
ATOM 545 C C . TYR A 1 71 ? -3.171 -4.054 0.050 1.00 87.50 71 TYR A C 1
ATOM 547 O O . TYR A 1 71 ? -4.234 -4.508 -0.372 1.00 87.50 71 TYR A O 1
ATOM 555 N N . THR A 1 72 ? -2.701 -4.346 1.259 1.00 89.12 72 THR A N 1
ATOM 556 C CA . THR A 1 72 ? -3.507 -5.040 2.264 1.00 89.12 72 THR A CA 1
ATOM 557 C C . THR A 1 72 ? -4.524 -4.079 2.893 1.00 89.12 72 THR A C 1
ATOM 559 O O . THR A 1 72 ? -4.258 -2.878 2.964 1.00 89.12 72 THR A O 1
ATOM 562 N N . PRO A 1 73 ? -5.656 -4.570 3.427 1.00 90.00 73 PRO A N 1
ATOM 563 C CA . PRO A 1 73 ? -6.590 -3.737 4.186 1.00 90.00 73 PRO A CA 1
ATOM 564 C C . PRO A 1 73 ? -5.929 -2.950 5.328 1.00 90.00 73 PRO A C 1
ATOM 566 O O . PRO A 1 73 ? -6.251 -1.786 5.548 1.00 90.00 73 PRO A O 1
ATOM 569 N N . TYR A 1 74 ? -4.961 -3.569 6.014 1.00 92.25 74 TYR A N 1
ATOM 570 C CA . TYR A 1 74 ? -4.157 -2.903 7.037 1.00 92.25 74 TYR A CA 1
ATOM 571 C C . TYR A 1 74 ? -3.387 -1.718 6.450 1.00 92.25 74 TYR A C 1
ATOM 573 O O . TYR A 1 74 ? -3.477 -0.606 6.963 1.00 92.25 74 TYR A O 1
ATOM 581 N N . LEU A 1 75 ? -2.669 -1.947 5.344 1.00 92.75 75 LEU A N 1
ATOM 582 C CA . LEU A 1 75 ? -1.882 -0.910 4.687 1.00 92.75 75 LEU A CA 1
ATOM 583 C C . LEU A 1 75 ? -2.761 0.237 4.178 1.00 92.75 75 LEU A C 1
ATOM 585 O O . LEU A 1 75 ? -2.395 1.392 4.352 1.00 92.75 75 LEU A O 1
ATOM 589 N N . LEU A 1 76 ? -3.929 -0.060 3.601 1.00 92.44 76 LEU A N 1
ATOM 590 C CA . LEU A 1 76 ? -4.870 0.964 3.131 1.00 92.44 76 LEU A CA 1
ATOM 591 C C . LEU A 1 76 ? -5.281 1.917 4.262 1.00 92.44 76 LEU A C 1
ATOM 593 O O . LEU A 1 76 ? -5.259 3.135 4.092 1.00 92.44 76 LEU A O 1
ATOM 597 N N . ILE A 1 77 ? -5.602 1.368 5.436 1.00 95.25 77 ILE A N 1
ATOM 598 C CA . ILE A 1 77 ? -5.952 2.164 6.618 1.00 95.25 77 ILE A CA 1
ATOM 599 C C . ILE A 1 77 ? -4.740 2.935 7.143 1.00 95.25 77 ILE A C 1
ATOM 601 O O . ILE A 1 77 ? -4.860 4.103 7.512 1.00 95.25 77 ILE A O 1
ATOM 605 N N . ALA A 1 78 ? -3.576 2.290 7.182 1.00 95.75 78 ALA A N 1
ATOM 606 C CA . ALA A 1 78 ? -2.351 2.896 7.676 1.00 95.75 78 ALA A CA 1
ATOM 607 C C . ALA A 1 78 ? -1.901 4.081 6.804 1.00 95.75 78 ALA A C 1
ATOM 609 O O . ALA A 1 78 ? -1.519 5.118 7.345 1.00 95.75 78 ALA A O 1
ATOM 610 N N . VAL A 1 79 ? -1.995 3.964 5.475 1.00 94.38 79 VAL A N 1
ATOM 611 C CA . VAL A 1 79 ? -1.710 5.056 4.528 1.00 94.38 79 VAL A CA 1
ATOM 612 C C . VAL A 1 79 ? -2.674 6.223 4.745 1.00 94.38 79 VAL A C 1
ATOM 614 O O . VAL A 1 79 ? -2.215 7.348 4.930 1.00 94.38 79 VAL A O 1
ATOM 617 N N . ASP A 1 80 ? -3.987 5.971 4.818 1.00 95.31 80 ASP A N 1
ATOM 618 C CA . ASP A 1 80 ? -4.982 7.029 5.067 1.00 95.31 80 ASP A CA 1
ATOM 619 C C . ASP A 1 80 ? -4.725 7.762 6.391 1.00 95.31 80 ASP A C 1
ATOM 621 O O . ASP A 1 80 ? -4.720 8.996 6.446 1.00 95.31 80 ASP A O 1
ATOM 625 N N . ALA A 1 81 ? -4.447 7.015 7.462 1.00 96.94 81 ALA A N 1
ATOM 626 C CA . ALA A 1 81 ? -4.134 7.597 8.761 1.00 96.94 81 ALA A CA 1
ATOM 627 C C . ALA A 1 81 ? -2.840 8.423 8.727 1.00 96.94 81 ALA A C 1
ATOM 629 O O . ALA A 1 81 ? -2.796 9.515 9.301 1.00 96.94 81 ALA A O 1
ATOM 630 N N . ARG A 1 82 ? -1.809 7.940 8.021 1.00 97.12 82 ARG A N 1
ATOM 631 C CA . ARG A 1 82 ? -0.546 8.660 7.813 1.00 97.12 82 ARG A CA 1
ATOM 632 C C . ARG A 1 82 ? -0.784 9.990 7.104 1.00 97.12 82 ARG A C 1
ATOM 634 O O . ARG A 1 82 ? -0.375 11.030 7.619 1.00 97.12 82 ARG A O 1
ATOM 641 N N . GLU A 1 83 ? -1.480 9.972 5.969 1.00 95.25 83 GLU A N 1
ATOM 642 C CA . GLU A 1 83 ? -1.764 11.163 5.157 1.00 95.25 83 GLU A CA 1
ATOM 643 C C . GLU A 1 83 ? -2.635 12.181 5.901 1.00 95.25 83 GLU A C 1
ATOM 645 O O . GLU A 1 83 ? -2.339 13.381 5.912 1.00 95.25 83 GLU A O 1
ATOM 650 N N . LYS A 1 84 ? -3.687 11.723 6.591 1.00 96.12 84 LYS A N 1
ATOM 651 C CA . LYS A 1 84 ? -4.522 12.598 7.426 1.00 96.12 84 LYS A CA 1
ATOM 652 C C . LYS A 1 84 ? -3.723 13.216 8.562 1.00 96.12 84 LYS A C 1
ATOM 654 O O . LYS A 1 84 ? -3.836 14.420 8.788 1.00 96.12 84 LYS A O 1
ATOM 659 N N . SER A 1 85 ? -2.894 12.424 9.235 1.00 96.31 85 SER A N 1
ATOM 660 C CA . SER A 1 85 ? -2.047 12.900 10.325 1.00 96.31 85 SER A CA 1
ATOM 661 C C . SER A 1 85 ? -1.024 13.936 9.837 1.00 96.31 85 SER A C 1
ATOM 663 O O . SER A 1 85 ? -0.899 15.001 10.445 1.00 96.31 85 SER A O 1
ATOM 665 N N . GLN A 1 86 ? -0.384 13.704 8.682 1.00 95.12 86 GLN A N 1
ATOM 666 C CA . GLN A 1 86 ? 0.475 14.690 8.006 1.00 95.12 86 GLN A CA 1
ATOM 667 C C . GLN A 1 86 ? -0.270 15.994 7.699 1.00 95.12 86 GLN A C 1
ATOM 669 O O . GLN A 1 86 ? 0.238 17.086 7.958 1.00 95.12 86 GLN A O 1
ATOM 674 N N . ALA A 1 87 ? -1.505 15.887 7.207 1.00 95.31 87 ALA A N 1
ATOM 675 C CA . ALA A 1 87 ? -2.366 17.024 6.898 1.00 95.31 87 ALA A CA 1
ATOM 676 C C . ALA A 1 87 ? -3.045 17.656 8.132 1.00 95.31 87 ALA A C 1
ATOM 678 O O . ALA A 1 87 ? -3.884 18.545 7.968 1.00 95.31 87 ALA A O 1
ATOM 679 N N . LYS A 1 88 ? -2.726 17.206 9.357 1.00 94.94 88 LYS A N 1
ATOM 680 C CA . LYS A 1 88 ? -3.369 17.626 10.620 1.00 94.94 88 LYS A CA 1
ATOM 681 C C . LYS A 1 88 ? -4.898 17.467 10.612 1.00 94.94 88 LYS A C 1
ATOM 683 O O . LYS A 1 88 ? -5.621 18.229 11.254 1.00 94.94 88 LYS A O 1
ATOM 688 N N . LYS A 1 89 ? -5.397 16.478 9.871 1.00 94.94 89 LYS A N 1
ATOM 689 C CA . LYS A 1 89 ? -6.808 16.089 9.815 1.00 94.94 89 LYS A CA 1
ATOM 690 C C . LYS A 1 89 ? -7.090 14.978 10.834 1.00 94.94 89 LYS A C 1
ATOM 692 O O . LYS A 1 89 ? -6.206 14.174 11.123 1.00 94.94 89 LYS A O 1
ATOM 697 N N . PRO A 1 90 ? -8.318 14.903 11.376 1.00 92.31 90 PRO A N 1
ATOM 698 C CA . PRO A 1 90 ? -8.682 13.843 12.307 1.00 92.31 90 PRO A CA 1
ATOM 699 C C . PRO A 1 90 ? -8.719 12.480 11.605 1.00 92.31 90 PRO A C 1
ATOM 701 O O . PRO A 1 90 ? -9.291 12.356 10.523 1.00 92.31 90 PRO A O 1
ATOM 704 N N . VAL A 1 91 ? -8.169 11.458 12.259 1.00 93.69 91 VAL A N 1
ATOM 705 C CA . VAL A 1 91 ? -8.286 10.051 11.851 1.00 93.69 91 VAL A CA 1
ATOM 706 C C . VAL A 1 91 ? -9.510 9.455 12.551 1.00 93.69 91 VAL A C 1
ATOM 708 O O . VAL A 1 91 ? -9.604 9.506 13.777 1.00 93.69 91 VAL A O 1
ATOM 711 N N . LYS A 1 92 ? -10.480 8.941 11.785 1.00 92.12 92 LYS A N 1
ATOM 712 C CA . LYS A 1 92 ? -11.750 8.410 12.309 1.00 92.12 92 LYS A CA 1
ATOM 713 C C . LYS A 1 92 ? -11.963 6.972 11.857 1.00 92.12 92 LYS A C 1
ATOM 715 O O . LYS A 1 92 ? -11.759 6.653 10.693 1.00 92.12 92 LYS A O 1
ATOM 720 N N . VAL A 1 93 ? -12.461 6.124 12.757 1.00 86.94 93 VAL A N 1
ATOM 721 C CA . VAL A 1 93 ? -12.785 4.713 12.464 1.00 86.94 93 VAL A CA 1
ATOM 722 C C . VAL A 1 93 ? -13.766 4.575 11.293 1.00 86.94 93 VAL A C 1
ATOM 724 O O . VAL A 1 93 ? -13.528 3.761 10.409 1.00 86.94 93 VAL A O 1
ATOM 727 N N . GLY A 1 94 ? -14.796 5.425 11.214 1.00 85.06 94 GLY A N 1
ATOM 728 C CA . GLY A 1 94 ? -15.766 5.378 10.109 1.00 85.06 94 GLY A CA 1
ATOM 729 C C . GLY A 1 94 ? -15.162 5.642 8.721 1.00 85.06 94 GLY A C 1
ATOM 730 O O . GLY A 1 94 ? -15.660 5.122 7.726 1.00 85.06 94 GLY A O 1
ATOM 731 N N . ASP A 1 95 ? -14.054 6.387 8.633 1.00 86.62 95 ASP A N 1
ATOM 732 C CA . ASP A 1 95 ? -13.365 6.582 7.352 1.00 86.62 95 ASP A CA 1
ATOM 733 C C . ASP A 1 95 ? -12.658 5.292 6.909 1.00 86.62 95 ASP A C 1
ATOM 735 O O . ASP A 1 95 ? -12.657 4.953 5.727 1.00 86.62 95 ASP A O 1
ATOM 739 N N . SER A 1 96 ? -12.098 4.544 7.863 1.00 89.06 96 SER A N 1
ATOM 740 C CA . SER A 1 96 ? -11.477 3.244 7.607 1.00 89.06 96 SER A CA 1
ATOM 741 C C . SER A 1 96 ? -12.494 2.213 7.127 1.00 89.06 96 SER A C 1
ATOM 743 O O . SER A 1 96 ? -12.213 1.497 6.174 1.00 89.06 96 SER A O 1
ATOM 745 N N . GLU A 1 97 ? -13.688 2.161 7.719 1.00 87.44 97 GLU A N 1
ATOM 746 C CA . GLU A 1 97 ? -14.763 1.264 7.263 1.00 87.44 97 GLU A CA 1
ATOM 747 C C . GLU A 1 97 ? -15.176 1.558 5.818 1.00 87.44 97 GLU A C 1
ATOM 749 O O . GLU A 1 97 ? -15.347 0.634 5.020 1.00 87.44 97 GLU A O 1
ATOM 754 N N . LYS A 1 98 ? -15.260 2.844 5.452 1.00 89.88 98 LYS A N 1
ATOM 755 C CA . LYS A 1 98 ? -15.521 3.249 4.069 1.00 89.88 98 LYS A CA 1
ATOM 756 C C . LYS A 1 98 ? -14.420 2.763 3.123 1.00 89.88 98 LYS A C 1
ATOM 758 O O . LYS A 1 98 ? -14.735 2.162 2.101 1.00 89.88 98 LYS A O 1
ATOM 763 N N . ILE A 1 99 ? -13.148 2.982 3.469 1.00 88.75 99 ILE A N 1
ATOM 764 C CA . ILE A 1 99 ? -12.008 2.510 2.663 1.00 88.75 99 ILE A CA 1
ATOM 765 C C . ILE A 1 99 ? -12.085 0.994 2.471 1.00 88.75 99 ILE A C 1
ATOM 767 O O . ILE A 1 99 ? -11.965 0.504 1.357 1.00 88.75 99 ILE A O 1
ATOM 771 N N . LEU A 1 100 ? -12.346 0.234 3.533 1.00 88.06 100 LEU A N 1
ATOM 772 C CA . LEU A 1 100 ? -12.469 -1.220 3.434 1.00 88.06 100 LEU A CA 1
ATOM 773 C C . LEU A 1 100 ? -13.620 -1.654 2.522 1.00 88.06 100 LEU A C 1
ATOM 775 O O . LEU A 1 100 ? -13.466 -2.610 1.765 1.00 88.06 100 LEU A O 1
ATOM 779 N N . SER A 1 101 ? -14.753 -0.951 2.576 1.00 87.19 101 SER A N 1
ATOM 780 C CA . SER A 1 101 ? -15.902 -1.224 1.711 1.00 87.19 101 SER A CA 1
ATOM 781 C C . SER A 1 101 ? -15.598 -0.943 0.239 1.00 87.19 101 SER A C 1
ATOM 783 O O . SER A 1 101 ? -16.003 -1.727 -0.616 1.00 87.19 101 SER A O 1
ATOM 785 N N . ASP A 1 102 ? -14.881 0.143 -0.064 1.00 86.19 102 ASP A N 1
ATOM 786 C CA . ASP A 1 102 ? -14.535 0.526 -1.441 1.00 86.19 102 ASP A CA 1
ATOM 787 C C . ASP A 1 102 ? -13.605 -0.511 -2.110 1.00 86.19 102 ASP A C 1
ATOM 789 O O . ASP A 1 102 ? -13.645 -0.692 -3.326 1.00 86.19 102 ASP A O 1
ATOM 793 N N . TYR A 1 103 ? -12.806 -1.233 -1.314 1.00 82.75 103 TYR A N 1
ATOM 794 C CA . TYR A 1 103 ? -11.869 -2.266 -1.778 1.00 82.75 103 TYR A CA 1
ATOM 795 C C . TYR A 1 103 ? -12.338 -3.703 -1.484 1.00 82.75 103 TYR A C 1
ATOM 797 O O . TYR A 1 103 ? -11.597 -4.664 -1.713 1.00 82.75 103 TYR A O 1
ATOM 805 N N . ALA A 1 104 ? -13.573 -3.887 -1.009 1.00 83.69 104 ALA A N 1
ATOM 806 C CA . ALA A 1 104 ? -14.104 -5.205 -0.686 1.00 83.69 104 ALA A CA 1
ATOM 807 C C . ALA A 1 104 ? -14.173 -6.100 -1.937 1.00 83.69 104 ALA A C 1
ATOM 809 O O . ALA A 1 104 ? -14.799 -5.760 -2.939 1.00 83.69 104 ALA A O 1
ATOM 810 N N . GLY A 1 105 ? -13.530 -7.270 -1.870 1.00 78.94 105 GLY A N 1
ATOM 811 C CA . GLY A 1 105 ? -13.476 -8.226 -2.981 1.00 78.94 105 GLY A CA 1
ATOM 812 C C . GLY A 1 105 ? -12.416 -7.925 -4.047 1.00 78.94 105 GLY A C 1
ATOM 813 O O . GLY A 1 105 ? -12.294 -8.700 -4.995 1.00 78.94 105 GLY A O 1
ATOM 814 N N . TYR A 1 106 ? -11.622 -6.862 -3.884 1.00 81.69 106 TYR A N 1
ATOM 815 C CA . TYR A 1 106 ? -10.524 -6.524 -4.789 1.00 81.69 106 TYR A CA 1
ATOM 816 C C . TYR A 1 106 ? -9.161 -6.919 -4.210 1.00 81.69 106 TYR A C 1
ATOM 818 O O . TYR A 1 106 ? -8.903 -6.792 -3.014 1.00 81.69 106 TYR A O 1
ATOM 826 N N . LEU A 1 107 ? -8.259 -7.357 -5.090 1.00 78.94 107 LEU A N 1
ATOM 827 C CA . LEU A 1 107 ? -6.825 -7.448 -4.824 1.00 78.94 107 LEU A CA 1
ATOM 828 C C . LEU A 1 107 ? -6.156 -6.254 -5.508 1.00 78.94 107 LEU A C 1
ATOM 830 O O . LEU A 1 107 ? -6.163 -6.180 -6.735 1.00 78.94 107 LEU A O 1
ATOM 834 N N . SER A 1 108 ? -5.593 -5.331 -4.729 1.00 83.44 108 SER A N 1
ATOM 835 C CA . SER A 1 108 ? -4.913 -4.146 -5.258 1.00 83.44 108 SER A CA 1
ATOM 836 C C . SER A 1 108 ? -3.407 -4.248 -5.036 1.00 83.44 108 SER A C 1
ATOM 838 O O . SER A 1 108 ? -2.948 -4.607 -3.952 1.00 83.44 108 SER A O 1
ATOM 840 N N . PHE A 1 109 ? -2.628 -3.946 -6.067 1.00 85.31 109 PHE A N 1
ATOM 841 C CA . PHE A 1 109 ? -1.170 -3.957 -6.036 1.00 85.31 109 PHE A CA 1
ATOM 842 C C . PHE A 1 109 ? -0.630 -2.952 -7.052 1.00 85.31 109 PHE A C 1
ATOM 844 O O . PHE A 1 109 ? -1.338 -2.533 -7.967 1.00 85.31 109 PHE A O 1
ATOM 851 N N . SER A 1 110 ? 0.635 -2.587 -6.895 1.00 85.62 110 SER A N 1
ATOM 852 C CA . SER A 1 110 ? 1.353 -1.725 -7.828 1.00 85.62 110 SER A CA 1
ATOM 853 C C . SER A 1 110 ? 2.690 -2.354 -8.172 1.00 85.62 110 SER A C 1
ATOM 855 O O . SER A 1 110 ? 3.300 -3.016 -7.331 1.00 85.62 110 SER A O 1
ATOM 857 N N . VAL A 1 111 ? 3.135 -2.147 -9.407 1.00 85.81 111 VAL A N 1
ATOM 858 C CA . VAL A 1 111 ? 4.443 -2.582 -9.896 1.00 85.81 111 VAL A CA 1
ATOM 859 C C . VAL A 1 111 ? 5.083 -1.409 -10.623 1.00 85.81 111 VAL A C 1
ATOM 861 O O . VAL A 1 111 ? 4.462 -0.793 -11.488 1.00 85.81 111 VAL A O 1
ATOM 864 N N . THR A 1 112 ? 6.325 -1.099 -10.272 1.00 86.31 112 THR A N 1
ATOM 865 C CA . THR A 1 112 ? 7.144 -0.085 -10.936 1.00 86.31 112 THR A CA 1
ATOM 866 C C . THR A 1 112 ? 8.315 -0.777 -11.618 1.00 86.31 112 THR A C 1
ATOM 868 O O . THR A 1 112 ? 9.112 -1.438 -10.953 1.00 86.31 112 THR A O 1
ATOM 871 N N . LEU A 1 113 ? 8.395 -0.614 -12.940 1.00 84.94 113 LEU A N 1
ATOM 872 C CA . LEU A 1 113 ? 9.452 -1.142 -13.804 1.00 84.94 113 LEU A CA 1
ATOM 873 C C . LEU A 1 113 ? 10.136 0.015 -14.531 1.00 84.94 113 LEU A C 1
ATOM 875 O O . LEU A 1 113 ? 9.476 1.007 -14.859 1.00 84.94 113 LEU A O 1
ATOM 879 N N . TYR A 1 114 ? 11.428 -0.129 -14.821 1.00 82.44 114 TYR A N 1
ATOM 880 C CA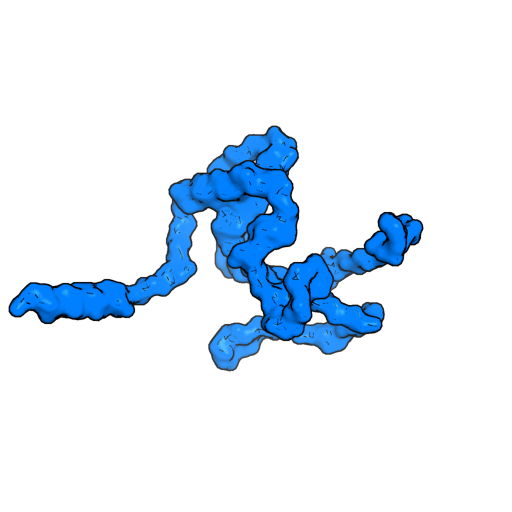 . TYR A 1 114 ? 12.206 0.900 -15.510 1.00 82.44 114 TYR A CA 1
ATOM 881 C C . TYR A 1 114 ? 12.700 0.393 -16.865 1.00 82.44 114 TYR A C 1
ATOM 883 O O . TYR A 1 114 ? 13.206 -0.715 -16.994 1.00 82.44 114 TYR A O 1
ATOM 891 N N . GLY A 1 115 ? 12.552 1.234 -17.887 1.00 82.19 115 GLY A N 1
ATOM 892 C CA . GLY A 1 115 ? 13.007 0.957 -19.244 1.00 82.19 115 GLY A CA 1
ATOM 893 C C . GLY A 1 115 ? 14.242 1.762 -19.620 1.00 82.19 115 GLY A C 1
ATOM 894 O O . GLY A 1 115 ? 14.460 2.864 -19.120 1.00 82.19 115 GLY A O 1
ATOM 895 N N . ASP A 1 116 ? 15.013 1.240 -20.566 1.00 84.81 116 ASP A N 1
ATOM 896 C CA . ASP A 1 116 ? 16.147 1.924 -21.195 1.00 84.81 116 ASP A CA 1
ATOM 897 C C . ASP A 1 116 ? 15.730 2.843 -22.359 1.00 84.81 116 ASP A C 1
ATOM 899 O O . ASP A 1 116 ? 16.511 3.678 -22.820 1.00 84.81 116 ASP A O 1
ATOM 903 N N . THR A 1 117 ? 14.488 2.710 -22.830 1.00 86.12 117 THR A N 1
ATOM 904 C CA . THR A 1 117 ? 13.941 3.445 -23.972 1.00 86.12 117 THR A CA 1
ATOM 905 C C . THR A 1 117 ? 12.566 4.042 -23.661 1.00 86.12 117 THR A C 1
ATOM 907 O O . THR A 1 117 ? 11.788 3.457 -22.903 1.00 86.12 117 THR A O 1
ATOM 910 N N . PRO A 1 118 ? 12.191 5.176 -24.287 1.00 84.06 118 PRO A N 1
ATOM 911 C CA . PRO A 1 118 ? 10.860 5.762 -24.109 1.00 84.06 118 PRO A CA 1
ATOM 912 C C . PRO A 1 118 ? 9.700 4.850 -24.546 1.00 84.06 118 PRO A C 1
ATOM 914 O O . PRO A 1 118 ? 8.578 5.040 -24.086 1.00 84.06 118 PRO A O 1
ATOM 917 N N . GLN A 1 119 ? 9.965 3.884 -25.434 1.00 87.12 119 GLN A N 1
ATOM 918 C CA . GLN A 1 119 ? 8.995 2.914 -25.964 1.00 87.12 119 GLN A CA 1
ATOM 919 C C . GLN A 1 119 ? 8.974 1.593 -25.183 1.00 87.12 119 GLN A C 1
ATOM 921 O O . GLN A 1 119 ? 8.294 0.655 -25.594 1.00 87.12 119 GLN A O 1
ATOM 926 N N . PHE A 1 120 ? 9.712 1.486 -24.072 1.00 84.00 120 PHE A N 1
ATOM 927 C CA . PHE A 1 120 ? 9.797 0.262 -23.271 1.00 84.00 120 PHE A CA 1
ATOM 928 C C . PHE A 1 120 ? 8.414 -0.318 -22.944 1.00 84.00 120 PHE A C 1
ATOM 930 O O . PHE A 1 120 ? 8.183 -1.506 -23.151 1.00 84.00 120 PHE A O 1
ATOM 937 N N . ALA A 1 121 ? 7.472 0.534 -22.529 1.00 81.94 121 ALA A N 1
ATOM 938 C CA . ALA A 1 121 ? 6.124 0.123 -22.144 1.00 81.94 121 ALA A CA 1
ATOM 939 C C . ALA A 1 121 ? 5.251 -0.377 -23.313 1.00 81.94 121 ALA A C 1
ATOM 941 O O . ALA A 1 121 ? 4.304 -1.125 -23.072 1.00 81.94 121 ALA A O 1
ATOM 942 N N . ASP A 1 122 ? 5.575 -0.036 -24.566 1.00 82.25 122 ASP A N 1
ATOM 943 C CA . ASP A 1 122 ? 4.734 -0.336 -25.739 1.00 82.25 122 ASP A CA 1
ATOM 944 C C . ASP A 1 122 ? 4.657 -1.841 -26.050 1.00 82.25 122 ASP A C 1
ATOM 946 O O . ASP A 1 122 ? 3.788 -2.289 -26.798 1.00 82.25 122 ASP A O 1
ATOM 950 N N . LYS A 1 123 ? 5.587 -2.635 -25.503 1.00 73.25 123 LYS A N 1
ATOM 951 C CA . LYS A 1 123 ? 5.710 -4.079 -25.761 1.00 73.25 123 LYS A CA 1
ATOM 952 C C . LYS A 1 123 ? 5.517 -4.941 -24.512 1.00 73.25 123 LYS A C 1
ATOM 954 O O . LYS A 1 123 ? 5.801 -6.138 -24.558 1.00 73.25 123 LYS A O 1
ATOM 959 N N . ILE A 1 124 ? 5.062 -4.360 -23.402 1.00 76.50 124 ILE A N 1
ATOM 960 C CA . ILE A 1 124 ? 4.929 -5.080 -22.131 1.00 76.50 124 ILE A CA 1
ATOM 961 C C . ILE A 1 124 ? 3.516 -5.633 -21.989 1.00 76.50 124 ILE A C 1
ATOM 963 O O . ILE A 1 124 ? 2.527 -4.931 -22.179 1.00 76.50 124 ILE A O 1
ATOM 967 N N . SER A 1 125 ? 3.433 -6.903 -21.596 1.00 75.75 125 SER A N 1
ATOM 968 C CA . SER A 1 125 ? 2.200 -7.532 -21.137 1.00 75.75 125 SER A CA 1
ATOM 969 C C . SER A 1 125 ? 2.369 -7.943 -19.682 1.00 75.75 125 SER A C 1
ATOM 971 O O . SER A 1 125 ? 3.331 -8.628 -19.338 1.00 75.75 125 SER A O 1
ATOM 973 N N . ALA A 1 126 ? 1.412 -7.566 -18.838 1.00 77.25 126 ALA A N 1
ATOM 974 C CA . ALA A 1 126 ? 1.346 -8.005 -17.450 1.00 77.25 126 ALA A CA 1
ATOM 975 C C . ALA A 1 126 ? 0.322 -9.140 -17.305 1.00 77.25 126 ALA A C 1
ATOM 977 O O . ALA A 1 126 ? -0.795 -9.057 -17.818 1.00 77.25 126 ALA A O 1
ATOM 978 N N . VAL A 1 127 ? 0.704 -10.201 -16.593 1.00 83.00 127 VAL A N 1
ATOM 979 C CA . VAL A 1 127 ? -0.157 -11.354 -16.299 1.00 83.00 127 VAL A CA 1
ATOM 980 C C . VAL A 1 127 ? -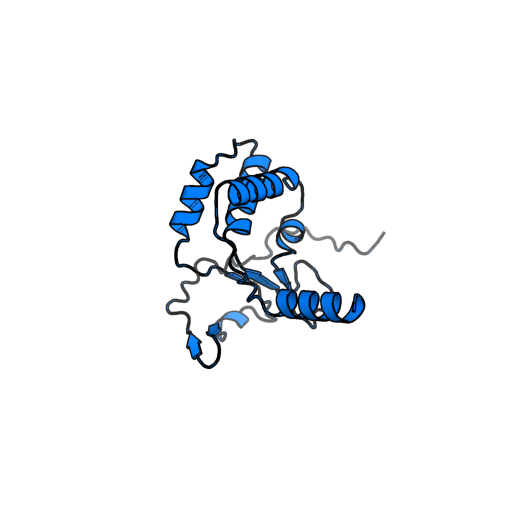0.026 -11.688 -14.820 1.00 83.00 127 VAL A C 1
ATOM 982 O O . VAL A 1 127 ? 1.086 -11.778 -14.301 1.00 83.00 127 VAL A O 1
ATOM 985 N N . ILE A 1 128 ? -1.153 -11.899 -14.143 1.00 81.69 128 ILE A N 1
ATOM 986 C CA . ILE A 1 128 ? -1.170 -12.408 -12.771 1.00 81.69 128 ILE A CA 1
ATOM 987 C C . ILE A 1 128 ? -1.214 -13.934 -12.842 1.00 81.69 128 ILE A C 1
ATOM 989 O O . ILE A 1 128 ? -2.149 -14.505 -13.404 1.00 81.69 128 ILE A O 1
ATOM 993 N N . LYS A 1 129 ? -0.221 -14.602 -12.254 1.00 84.81 129 LYS A N 1
ATOM 994 C CA . LYS A 1 129 ? -0.196 -16.066 -12.145 1.00 84.81 129 LYS A CA 1
ATOM 995 C C . LYS A 1 129 ? -0.767 -16.511 -10.806 1.00 84.81 129 LYS A C 1
ATOM 997 O O . LYS A 1 129 ? -0.217 -16.182 -9.758 1.00 84.81 129 LYS A O 1
ATOM 1002 N N . GLN A 1 130 ? -1.844 -17.291 -10.838 1.00 80.44 130 GLN A N 1
ATOM 1003 C CA . GLN A 1 130 ? -2.458 -17.888 -9.652 1.00 80.44 130 GLN A CA 1
ATOM 1004 C C . GLN A 1 130 ? -2.443 -19.417 -9.771 1.00 80.44 130 GLN A C 1
ATOM 1006 O O . GLN A 1 130 ? -3.326 -20.031 -10.377 1.00 80.44 130 GLN A O 1
ATOM 1011 N N . GLY A 1 131 ? -1.413 -20.047 -9.198 1.00 84.69 131 GLY A N 1
ATOM 1012 C CA . GLY A 1 131 ? -1.150 -21.473 -9.399 1.00 84.69 131 GLY A CA 1
ATOM 1013 C C . GLY A 1 131 ? -0.875 -21.763 -10.877 1.00 84.69 131 GLY A C 1
ATOM 1014 O O . GLY A 1 131 ? 0.028 -21.174 -11.460 1.00 84.69 131 GLY A O 1
ATOM 1015 N N . ASN A 1 132 ? -1.690 -22.623 -11.492 1.00 86.81 132 ASN A N 1
ATOM 1016 C CA . ASN A 1 132 ? -1.578 -22.970 -12.916 1.00 86.81 132 ASN A CA 1
ATOM 1017 C C . ASN A 1 132 ? -2.455 -22.097 -13.833 1.00 86.81 132 ASN A C 1
ATOM 1019 O O . ASN A 1 132 ? -2.665 -22.452 -14.992 1.00 86.81 132 ASN A O 1
ATOM 1023 N N . LYS A 1 133 ? -3.039 -21.009 -13.316 1.00 82.00 133 LYS A N 1
ATOM 1024 C CA . LYS A 1 133 ? -3.914 -20.113 -14.081 1.00 82.00 133 LYS A CA 1
ATOM 1025 C C . LYS A 1 133 ? -3.227 -18.784 -14.352 1.00 82.00 133 LYS A C 1
ATOM 1027 O O . LYS A 1 133 ? -2.737 -18.142 -13.425 1.00 82.00 133 LYS A O 1
ATOM 1032 N N . ASP A 1 134 ? -3.310 -18.356 -15.603 1.00 85.00 134 ASP A N 1
ATOM 1033 C CA . ASP A 1 134 ? -2.913 -17.027 -16.045 1.00 85.00 134 ASP A CA 1
ATOM 1034 C C . ASP A 1 134 ? -4.151 -16.120 -16.086 1.00 85.00 134 ASP A C 1
ATOM 1036 O O . ASP A 1 134 ? -5.147 -16.420 -16.752 1.00 85.00 134 ASP A O 1
ATOM 1040 N N . ILE A 1 135 ? -4.104 -15.017 -15.342 1.00 81.19 135 ILE A N 1
ATOM 1041 C CA . ILE A 1 135 ? -5.137 -13.983 -15.306 1.00 81.19 135 ILE A CA 1
ATOM 1042 C C . ILE A 1 135 ? -4.591 -12.770 -16.057 1.00 81.19 135 ILE A C 1
ATOM 1044 O O . ILE A 1 135 ? -3.651 -12.106 -15.615 1.00 81.19 135 ILE A O 1
ATOM 1048 N N . PHE A 1 136 ? -5.189 -12.487 -17.209 1.00 75.25 136 PHE A N 1
ATOM 1049 C CA . PHE A 1 136 ? -4.827 -11.354 -18.052 1.00 75.25 136 PHE A CA 1
ATOM 1050 C C . PHE A 1 136 ? -5.553 -10.094 -17.578 1.00 75.25 136 PHE A C 1
ATOM 1052 O O . PHE A 1 136 ? -6.758 -10.133 -17.306 1.00 75.25 136 PHE A O 1
ATOM 1059 N N . ALA A 1 137 ? -4.829 -8.977 -17.487 1.00 68.19 137 ALA A N 1
ATOM 1060 C CA . ALA A 1 137 ? -5.436 -7.678 -17.226 1.00 68.19 137 ALA A CA 1
ATOM 1061 C C . ALA A 1 137 ? -6.423 -7.348 -18.360 1.00 68.19 137 ALA A C 1
ATOM 1063 O O . ALA A 1 137 ? -6.061 -7.434 -19.532 1.00 68.19 137 ALA A O 1
ATOM 1064 N N . ARG A 1 138 ? -7.681 -7.029 -18.023 1.00 57.97 138 ARG A N 1
ATOM 1065 C CA . ARG A 1 138 ? -8.741 -6.865 -19.033 1.00 57.97 138 ARG A CA 1
ATOM 1066 C C . ARG A 1 138 ? -8.787 -5.470 -19.664 1.00 57.97 138 ARG A C 1
ATOM 1068 O O . ARG A 1 138 ? -9.282 -5.372 -20.770 1.00 57.97 138 ARG A O 1
ATOM 1075 N N . ASP A 1 139 ? -8.188 -4.450 -19.052 1.00 50.00 139 ASP A N 1
ATOM 1076 C CA . ASP A 1 139 ? -8.069 -3.107 -19.630 1.00 50.00 139 ASP A CA 1
ATOM 1077 C C . ASP A 1 139 ? -6.815 -2.411 -19.072 1.00 50.00 139 ASP A C 1
ATOM 1079 O O . ASP A 1 139 ? -6.786 -1.994 -17.914 1.00 50.00 139 ASP A O 1
ATOM 1083 N N . LEU A 1 140 ? -5.762 -2.268 -19.885 1.00 48.22 140 LEU A N 1
ATOM 1084 C CA . LEU A 1 140 ? -4.642 -1.361 -19.602 1.00 48.22 140 LEU A CA 1
ATOM 1085 C C . LEU A 1 140 ? -5.091 0.073 -19.921 1.00 48.22 140 LEU A C 1
ATOM 1087 O O . LEU A 1 140 ? -4.599 0.693 -20.860 1.00 48.22 140 LEU A O 1
ATOM 1091 N N . ASN A 1 141 ? -6.057 0.615 -19.174 1.00 41.00 141 ASN A N 1
ATOM 1092 C CA . ASN A 1 141 ? -6.278 2.057 -19.212 1.00 41.00 141 ASN A CA 1
ATOM 1093 C C . ASN A 1 141 ? -5.062 2.717 -18.556 1.00 41.00 141 ASN A C 1
ATOM 1095 O O . ASN A 1 141 ? -4.913 2.734 -17.335 1.00 41.00 141 ASN A O 1
ATOM 1099 N N . SER A 1 142 ? -4.176 3.231 -19.405 1.00 41.69 142 SER A N 1
ATOM 1100 C CA . SER A 1 142 ? -2.930 3.948 -19.131 1.00 41.69 142 SER A CA 1
ATOM 1101 C C . SER A 1 142 ? -3.144 5.295 -18.421 1.00 41.69 142 SER A C 1
ATOM 1103 O O . SER A 1 142 ? -2.533 6.297 -18.786 1.00 41.69 142 SER A O 1
ATOM 1105 N N . ALA A 1 143 ? -4.028 5.353 -17.425 1.00 34.53 143 ALA A N 1
ATOM 1106 C CA . ALA A 1 143 ? -4.334 6.565 -16.671 1.00 34.53 143 ALA A CA 1
ATOM 1107 C C . ALA A 1 143 ? -3.301 6.873 -15.567 1.00 34.53 143 ALA A C 1
ATOM 1109 O O . ALA A 1 143 ? -3.379 7.928 -14.952 1.00 34.53 143 ALA A O 1
ATOM 1110 N N . ALA A 1 144 ? -2.321 5.992 -15.336 1.00 37.81 144 ALA A N 1
ATOM 1111 C CA . ALA A 1 144 ? -1.256 6.194 -14.349 1.00 37.81 144 ALA A CA 1
ATOM 1112 C C . ALA A 1 144 ? 0.150 5.870 -14.884 1.00 37.81 144 ALA A C 1
ATOM 1114 O O . ALA A 1 144 ? 1.083 5.688 -14.108 1.00 37.81 144 ALA A O 1
ATOM 1115 N N . ALA A 1 145 ? 0.344 5.855 -16.209 1.00 39.59 145 ALA A N 1
ATOM 1116 C CA . ALA A 1 145 ? 1.667 6.163 -16.743 1.00 39.59 145 ALA A CA 1
ATOM 1117 C C . ALA A 1 145 ? 1.856 7.677 -16.596 1.00 39.59 145 ALA A C 1
ATOM 1119 O O . ALA A 1 145 ? 1.808 8.424 -17.575 1.00 39.59 145 ALA A O 1
ATOM 1120 N N . GLU A 1 146 ? 1.991 8.147 -15.353 1.00 33.84 146 GLU A N 1
ATOM 1121 C CA . GLU A 1 146 ? 2.526 9.471 -15.097 1.00 33.84 146 GLU A CA 1
ATOM 1122 C C . GLU A 1 146 ? 3.931 9.427 -15.692 1.00 33.84 146 GLU A C 1
ATOM 1124 O O . GLU A 1 146 ? 4.866 8.851 -15.136 1.00 33.84 146 GLU A O 1
ATOM 1129 N N . ARG A 1 147 ? 4.061 9.929 -16.924 1.00 38.16 147 ARG A N 1
ATOM 1130 C CA . ARG A 1 147 ? 5.360 10.235 -17.492 1.00 38.16 147 ARG A CA 1
ATOM 1131 C C . ARG A 1 147 ? 5.948 11.249 -16.530 1.00 38.16 147 ARG A C 1
ATOM 1133 O O . ARG A 1 147 ? 5.628 12.430 -16.626 1.00 38.16 147 ARG A O 1
ATOM 1140 N N . ILE A 1 148 ? 6.792 10.792 -15.610 1.00 37.09 148 ILE A N 1
ATOM 1141 C CA . ILE A 1 148 ? 7.712 11.665 -14.898 1.00 37.09 148 ILE A CA 1
ATOM 1142 C C . ILE A 1 148 ? 8.675 12.157 -15.979 1.00 37.09 148 ILE A C 1
ATOM 1144 O O . ILE A 1 148 ? 9.757 11.615 -16.195 1.00 37.09 148 ILE A O 1
ATOM 1148 N N . SER A 1 149 ? 8.234 13.146 -16.758 1.00 36.78 149 SER A N 1
ATOM 1149 C CA . SER A 1 149 ? 9.126 13.949 -17.563 1.00 36.78 149 SER A CA 1
ATOM 1150 C C . SER A 1 149 ? 10.077 14.582 -16.566 1.00 36.78 149 SER A C 1
ATOM 1152 O O . SER A 1 149 ? 9.641 15.336 -15.696 1.00 36.78 149 SER A O 1
ATOM 1154 N N . ALA A 1 150 ? 11.360 14.252 -16.672 1.00 37.16 150 ALA A N 1
ATOM 1155 C CA . ALA A 1 150 ? 12.426 14.987 -16.018 1.00 37.16 150 ALA A CA 1
ATOM 1156 C C . ALA A 1 150 ? 12.400 16.440 -16.529 1.00 37.16 150 ALA A C 1
ATOM 1158 O O . ALA A 1 150 ? 13.118 16.815 -17.448 1.00 37.16 150 ALA A O 1
ATOM 1159 N N . ALA A 1 151 ? 11.508 17.252 -15.975 1.00 36.75 151 ALA A N 1
ATOM 1160 C CA . ALA A 1 151 ? 11.341 18.659 -16.283 1.00 36.75 151 ALA A CA 1
ATOM 1161 C C . ALA A 1 151 ? 11.183 19.381 -14.949 1.00 36.75 151 ALA A C 1
ATOM 1163 O O . ALA A 1 151 ? 10.081 19.630 -14.471 1.00 36.75 151 ALA A O 1
ATOM 1164 N N . GLY A 1 152 ? 12.329 19.642 -14.323 1.00 33.66 152 GLY A N 1
ATOM 1165 C CA . GLY A 1 152 ? 12.394 20.396 -13.078 1.00 33.66 152 GLY A CA 1
ATOM 1166 C C . GLY A 1 152 ? 13.520 20.019 -12.126 1.00 33.66 152 GLY A C 1
ATOM 1167 O O . GLY A 1 152 ? 13.486 20.489 -10.999 1.00 33.66 152 GLY A O 1
ATOM 1168 N N . ASN A 1 153 ? 14.510 19.205 -12.517 1.00 32.53 153 ASN A N 1
ATOM 1169 C CA . ASN A 1 153 ? 15.700 19.040 -11.683 1.00 32.53 153 ASN A CA 1
ATOM 1170 C C . ASN A 1 153 ? 16.808 19.959 -12.196 1.00 32.53 153 ASN A C 1
ATOM 1172 O O . ASN A 1 153 ? 17.418 19.723 -13.240 1.00 32.53 153 ASN A O 1
ATOM 1176 N N . SER A 1 154 ? 17.001 21.064 -11.478 1.00 38.00 154 SER A N 1
ATOM 1177 C CA . SER A 1 154 ? 18.118 21.978 -11.659 1.00 38.00 154 SER A CA 1
ATOM 1178 C C . SER A 1 154 ? 19.427 21.193 -11.651 1.00 38.00 154 SER A C 1
ATOM 1180 O O . SER A 1 154 ? 19.756 20.535 -10.666 1.00 38.00 154 SER A O 1
ATOM 1182 N N . ASN A 1 155 ? 20.171 21.291 -12.750 1.00 46.41 155 ASN A N 1
ATOM 1183 C CA . ASN A 1 155 ? 21.539 20.811 -12.879 1.00 46.41 155 ASN A CA 1
ATOM 1184 C C . ASN A 1 155 ? 22.382 21.169 -11.648 1.00 46.41 155 ASN A C 1
ATOM 1186 O O . ASN A 1 155 ? 22.727 22.337 -11.461 1.00 46.41 155 ASN A O 1
ATOM 1190 N N . LYS A 1 156 ? 22.787 20.151 -10.885 1.00 32.59 156 LYS A N 1
ATOM 1191 C CA . LYS A 1 156 ? 24.136 20.027 -10.318 1.00 32.59 156 LYS A CA 1
ATOM 1192 C C . LYS A 1 156 ? 24.368 18.577 -9.862 1.00 32.59 156 LYS A C 1
ATOM 1194 O O . LYS A 1 156 ? 23.658 18.115 -8.973 1.00 32.59 156 LYS A O 1
ATOM 1199 N N . PRO A 1 157 ? 25.329 17.842 -10.448 1.00 35.62 157 PRO A N 1
ATOM 1200 C CA . PRO A 1 157 ? 25.699 16.527 -9.943 1.00 35.62 157 PRO A CA 1
ATOM 1201 C C . PRO A 1 157 ? 26.343 16.674 -8.558 1.00 35.62 157 PRO A C 1
ATOM 1203 O O . PRO A 1 157 ? 27.383 17.314 -8.411 1.00 35.62 157 PRO A O 1
ATOM 1206 N N . LEU A 1 158 ? 25.716 16.076 -7.543 1.00 38.88 158 LEU A N 1
ATOM 1207 C CA . LEU A 1 158 ? 26.219 15.972 -6.169 1.00 38.88 158 LEU A CA 1
ATOM 1208 C C . LEU A 1 158 ? 27.315 14.900 -6.064 1.00 38.88 158 LEU A C 1
ATOM 1210 O O . LEU A 1 158 ? 27.189 13.949 -5.307 1.00 38.88 158 LEU A O 1
ATOM 1214 N N . TYR A 1 159 ? 28.390 15.057 -6.835 1.00 39.19 159 TYR A N 1
ATOM 1215 C CA . TYR A 1 159 ? 29.681 14.427 -6.558 1.00 39.19 159 TYR A CA 1
ATOM 1216 C C . TYR A 1 159 ? 30.789 15.360 -7.039 1.00 39.19 159 TYR A C 1
ATOM 1218 O O . TYR A 1 159 ? 31.373 15.146 -8.095 1.00 39.19 159 TYR A O 1
ATOM 1226 N N . MET A 1 160 ? 31.032 16.426 -6.280 1.00 31.56 160 MET A N 1
ATOM 1227 C CA . MET A 1 160 ? 32.351 17.027 -6.066 1.00 31.56 160 MET A CA 1
ATOM 1228 C C . MET A 1 160 ? 32.222 18.137 -5.013 1.00 31.56 160 MET A C 1
ATOM 1230 O O . MET A 1 160 ? 31.349 18.995 -5.132 1.00 31.56 160 MET A O 1
ATOM 1234 N N . THR A 1 161 ? 33.133 18.073 -4.033 1.00 40.28 161 THR A N 1
ATOM 1235 C CA . THR A 1 161 ? 33.305 18.858 -2.787 1.00 40.28 161 THR A CA 1
ATOM 1236 C C . THR A 1 161 ? 32.294 18.647 -1.672 1.00 40.28 161 THR A C 1
ATOM 1238 O O . THR A 1 161 ? 31.120 19.030 -1.841 1.00 40.28 161 THR A O 1
#